Protein AF-A0A7C6HPJ1-F1 (afdb_monomer_lite)

Foldseek 3Di:
DDQFDEDDAADEQADPQRDGDPSPGGDYPDPRYDDVSALDDPSNPPRDDDDDDDDDDDPVPDD

Sequence (63 aa):
MPTEREITETVSLTRPDGRLNPAAVGWTRTPLHDTSGIGRGRVGWGRNKRWEYWAVCSPEWVV

pLDDT: mean 87.19, std 9.51, range [62.34, 98.25]

Secondary structure (DSSP, 8-state):
-PPPPBP-S-EESB-TTSSBPGGG-SB-SS--EE-TTTT-GGGTTTT-----------TTT--

Radius of gyration: 15.56 Å; chains: 1; bounding box: 35×30×38 Å

Structure (mmCIF, N/CA/C/O backbone):
data_AF-A0A7C6HPJ1-F1
#
_entry.id   AF-A0A7C6HPJ1-F1
#
loop_
_atom_site.group_PDB
_atom_site.id
_atom_site.type_symbol
_atom_site.label_atom_id
_atom_site.label_alt_id
_atom_site.label_comp_id
_atom_site.label_asym_id
_atom_site.label_entity_id
_atom_site.label_seq_id
_atom_site.pdbx_PDB_ins_code
_atom_site.Cartn_x
_atom_site.Cartn_y
_atom_site.Cartn_z
_atom_site.occupancy
_atom_site.B_iso_or_equiv
_atom_site.auth_seq_id
_atom_site.auth_comp_id
_atom_site.auth_asym_id
_atom_site.auth_atom_id
_atom_site.pdbx_PDB_model_num
ATOM 1 N N . MET A 1 1 ? -22.818 1.220 -7.858 1.00 62.34 1 MET A N 1
ATOM 2 C CA . MET A 1 1 ? -21.344 1.216 -7.768 1.00 62.34 1 MET A CA 1
ATOM 3 C C . MET A 1 1 ? -20.936 -0.186 -7.358 1.00 62.34 1 MET A C 1
ATOM 5 O O . MET A 1 1 ? -21.537 -0.673 -6.407 1.00 62.34 1 MET A O 1
ATOM 9 N N . PRO A 1 2 ? -20.055 -0.880 -8.091 1.00 74.31 2 PRO A N 1
ATOM 10 C CA . PRO A 1 2 ? -19.589 -2.190 -7.654 1.00 74.31 2 PRO A CA 1
ATOM 11 C C . PRO A 1 2 ? -18.877 -2.055 -6.305 1.00 74.31 2 PRO A C 1
ATOM 13 O O . PRO A 1 2 ? -18.179 -1.069 -6.070 1.00 74.31 2 PRO A O 1
ATOM 16 N N . THR A 1 3 ? -19.086 -3.025 -5.419 1.00 87.44 3 THR A N 1
ATOM 17 C CA . THR A 1 3 ? -18.357 -3.105 -4.153 1.00 87.44 3 THR A CA 1
ATOM 18 C C . THR A 1 3 ? -16.874 -3.272 -4.462 1.00 87.44 3 THR A C 1
ATOM 20 O O . THR A 1 3 ? -16.487 -4.200 -5.172 1.00 87.44 3 THR A O 1
ATOM 23 N N . GLU A 1 4 ? -16.049 -2.361 -3.956 1.00 91.06 4 GLU A N 1
ATOM 24 C CA . GLU A 1 4 ? -14.601 -2.439 -4.121 1.00 91.06 4 GLU A CA 1
ATOM 25 C C . GLU A 1 4 ? -14.053 -3.683 -3.393 1.00 91.06 4 GLU A C 1
ATOM 27 O O . GLU A 1 4 ? -14.505 -4.033 -2.298 1.00 91.06 4 GLU A O 1
ATOM 32 N N . ARG A 1 5 ? -13.102 -4.387 -4.016 1.00 95.44 5 ARG A N 1
ATOM 33 C CA . ARG A 1 5 ? -12.552 -5.657 -3.518 1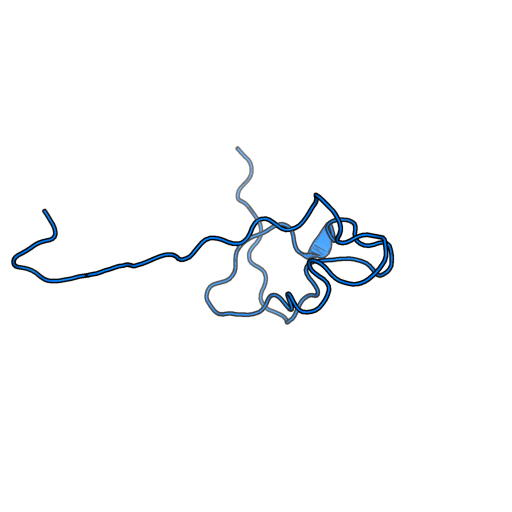.00 95.44 5 ARG A CA 1
ATOM 34 C C . ARG A 1 5 ? -11.715 -5.449 -2.247 1.00 95.44 5 ARG A C 1
ATOM 36 O O . ARG A 1 5 ? -10.871 -4.558 -2.202 1.00 95.44 5 ARG A O 1
ATOM 43 N N . GLU A 1 6 ? -11.870 -6.349 -1.274 1.00 97.25 6 GLU A N 1
ATOM 44 C CA . GLU A 1 6 ? -10.943 -6.466 -0.142 1.00 97.25 6 GLU A CA 1
ATOM 45 C C . GLU A 1 6 ? -9.647 -7.187 -0.567 1.00 97.25 6 GLU A C 1
ATOM 47 O O . GLU A 1 6 ? -9.674 -8.232 -1.229 1.00 97.25 6 GLU A O 1
ATOM 52 N N . ILE A 1 7 ? -8.502 -6.626 -0.190 1.00 98.12 7 ILE A N 1
ATOM 53 C CA . ILE A 1 7 ? -7.173 -7.217 -0.358 1.00 98.12 7 ILE A CA 1
ATOM 54 C C . ILE A 1 7 ? -6.767 -7.832 0.983 1.00 98.12 7 ILE A C 1
ATOM 56 O O . ILE A 1 7 ? -6.732 -7.148 2.004 1.00 98.12 7 ILE A O 1
ATOM 60 N N . THR A 1 8 ? -6.464 -9.128 0.968 1.00 97.81 8 THR A N 1
ATOM 61 C CA . THR A 1 8 ? -6.160 -9.923 2.171 1.00 97.81 8 THR A CA 1
ATOM 62 C C . THR A 1 8 ? -4.718 -10.433 2.213 1.00 97.81 8 THR A C 1
ATOM 64 O O . THR A 1 8 ? -4.328 -11.078 3.180 1.00 97.81 8 THR A O 1
ATOM 67 N N . GLU A 1 9 ? -3.922 -10.139 1.183 1.00 98.06 9 GLU A N 1
ATOM 68 C CA . GLU A 1 9 ? -2.512 -10.522 1.062 1.00 98.06 9 GLU A CA 1
ATOM 69 C C . GLU A 1 9 ? -1.659 -9.294 0.731 1.00 98.06 9 GLU A C 1
ATOM 71 O O . GLU A 1 9 ? -2.155 -8.318 0.161 1.00 98.06 9 GLU A O 1
ATOM 76 N N . THR A 1 10 ? -0.370 -9.340 1.073 1.00 98.25 10 THR A N 1
ATOM 77 C CA . THR A 1 10 ? 0.570 -8.258 0.758 1.00 98.25 10 THR A CA 1
ATOM 78 C C . THR A 1 10 ? 0.625 -8.000 -0.748 1.00 98.25 10 THR A C 1
ATOM 80 O O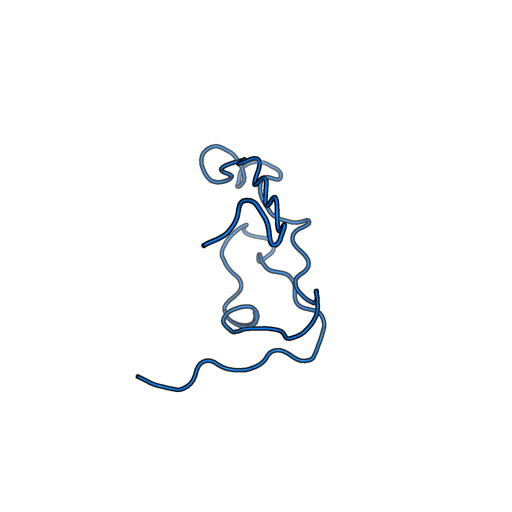 . THR A 1 10 ? 0.792 -8.927 -1.541 1.00 98.25 10 THR A O 1
ATOM 83 N N . VAL A 1 11 ? 0.549 -6.732 -1.154 1.00 98.19 11 VAL A N 1
ATOM 84 C CA . VAL A 1 11 ? 0.578 -6.330 -2.565 1.00 98.19 11 VAL A CA 1
ATOM 85 C C . VAL A 1 11 ? 1.457 -5.102 -2.767 1.00 98.19 11 VAL A C 1
ATOM 87 O O . VAL A 1 11 ? 1.390 -4.140 -2.007 1.00 98.19 11 VAL A O 1
ATOM 90 N N . SER A 1 12 ? 2.275 -5.098 -3.821 1.00 97.38 12 SER A N 1
ATOM 91 C CA . SER A 1 12 ? 3.012 -3.889 -4.198 1.00 97.38 12 SER A CA 1
ATOM 92 C C . SER A 1 12 ? 2.076 -2.881 -4.859 1.00 97.38 12 SER A C 1
ATOM 94 O O . SER A 1 12 ? 1.362 -3.226 -5.810 1.00 97.38 12 SER A O 1
ATOM 96 N N . LEU A 1 13 ? 2.092 -1.634 -4.380 1.00 94.88 13 LEU A N 1
ATOM 97 C CA . LEU A 1 13 ? 1.245 -0.561 -4.904 1.00 94.88 13 LEU A CA 1
ATOM 98 C C . LEU A 1 13 ? 1.621 -0.190 -6.344 1.00 94.88 13 LEU A C 1
ATOM 100 O O . LEU A 1 13 ? 0.759 0.165 -7.151 1.00 94.88 13 LEU A O 1
ATOM 104 N N . THR A 1 14 ? 2.905 -0.276 -6.683 1.00 93.38 14 THR A N 1
ATOM 105 C CA . THR A 1 14 ? 3.422 0.093 -8.001 1.00 93.38 14 THR A CA 1
ATOM 106 C C . THR A 1 14 ? 4.049 -1.100 -8.698 1.00 93.38 14 THR A C 1
ATOM 108 O O . THR A 1 14 ? 4.754 -1.896 -8.087 1.00 93.38 14 THR A O 1
ATOM 111 N N . ARG A 1 15 ? 3.861 -1.189 -10.009 1.00 93.25 15 ARG A N 1
ATOM 112 C CA . ARG A 1 15 ? 4.630 -2.095 -10.868 1.00 93.25 15 ARG A CA 1
ATOM 113 C C . ARG A 1 15 ? 6.083 -1.612 -11.015 1.00 93.25 15 ARG A C 1
ATOM 115 O O . ARG A 1 15 ? 6.363 -0.448 -10.721 1.00 93.25 15 ARG A O 1
ATOM 122 N N . PRO A 1 16 ? 6.998 -2.449 -11.549 1.00 90.50 16 PRO A N 1
ATOM 123 C CA . PRO A 1 16 ? 8.383 -2.042 -11.815 1.00 90.50 16 PRO A CA 1
ATOM 124 C C . PRO A 1 16 ? 8.527 -0.815 -12.733 1.00 90.50 16 PRO A C 1
ATOM 126 O O . PRO A 1 16 ? 9.529 -0.111 -12.665 1.00 90.50 16 PRO A O 1
ATOM 129 N N . ASP A 1 17 ? 7.522 -0.532 -13.568 1.00 88.94 17 ASP A N 1
ATOM 130 C CA . ASP A 1 17 ? 7.456 0.649 -14.441 1.00 88.94 17 ASP A CA 1
ATOM 131 C C . ASP A 1 17 ? 6.949 1.924 -13.728 1.00 88.94 17 ASP A C 1
ATOM 133 O O . ASP A 1 17 ? 6.766 2.964 -14.362 1.00 88.94 17 ASP A O 1
ATOM 137 N N . GLY A 1 18 ? 6.692 1.860 -12.417 1.00 88.81 18 GLY A N 1
ATOM 138 C CA . GLY A 1 18 ? 6.200 2.971 -11.601 1.00 88.81 18 GLY A CA 1
ATOM 139 C C . GLY A 1 18 ? 4.709 3.283 -11.761 1.00 88.81 18 GLY A C 1
ATOM 140 O O . GLY A 1 18 ? 4.220 4.248 -11.165 1.00 88.81 18 GLY A O 1
ATOM 141 N N . ARG A 1 19 ? 3.960 2.507 -12.554 1.00 89.88 19 ARG A N 1
ATOM 142 C CA . ARG A 1 19 ? 2.505 2.668 -12.692 1.00 89.88 19 ARG A CA 1
ATOM 143 C C . ARG A 1 19 ? 1.775 1.966 -11.550 1.00 89.88 19 ARG A C 1
ATOM 145 O O . ARG A 1 19 ? 2.294 1.025 -10.953 1.00 89.88 19 ARG A O 1
ATOM 152 N N . LEU A 1 20 ? 0.544 2.407 -11.277 1.00 92.69 20 LEU A N 1
ATOM 153 C CA . LEU A 1 20 ? -0.346 1.738 -10.326 1.00 92.69 20 LEU A CA 1
ATOM 154 C C . LEU A 1 20 ? -0.509 0.266 -10.718 1.00 92.69 20 LEU A C 1
ATOM 156 O O . LEU A 1 20 ? -0.786 -0.046 -11.879 1.00 92.69 20 LEU A O 1
ATOM 160 N N . ASN A 1 21 ? -0.347 -0.625 -9.747 1.00 96.06 21 ASN A N 1
ATOM 161 C CA . ASN A 1 21 ? -0.657 -2.033 -9.901 1.00 96.06 21 ASN A CA 1
ATOM 162 C C . ASN A 1 21 ? -2.182 -2.237 -9.793 1.00 96.06 21 ASN A C 1
ATOM 164 O O . ASN A 1 21 ? -2.731 -2.001 -8.722 1.00 96.06 21 ASN A O 1
ATOM 168 N N . PRO A 1 22 ? -2.892 -2.704 -10.838 1.00 96.75 22 PRO A N 1
ATOM 169 C CA . PRO A 1 22 ? -4.333 -2.950 -10.761 1.00 96.75 22 PRO A CA 1
ATOM 170 C C . PRO A 1 22 ? -4.720 -3.986 -9.705 1.00 96.75 22 PRO A C 1
ATOM 172 O O . PRO A 1 22 ? -5.825 -3.927 -9.187 1.00 96.75 22 PRO A O 1
ATOM 175 N N . ALA A 1 23 ? -3.813 -4.903 -9.345 1.00 97.19 23 ALA A N 1
ATOM 176 C CA . ALA A 1 23 ? -4.045 -5.843 -8.250 1.00 97.19 23 ALA A CA 1
ATOM 177 C C . ALA A 1 23 ? -4.068 -5.163 -6.867 1.00 97.19 23 ALA A C 1
ATOM 179 O O . ALA A 1 23 ? -4.566 -5.750 -5.913 1.00 97.19 23 ALA A O 1
ATOM 180 N N . ALA A 1 24 ? -3.539 -3.940 -6.761 1.00 97.00 24 ALA A N 1
ATOM 181 C CA . ALA A 1 24 ? -3.564 -3.130 -5.549 1.00 97.00 24 ALA A CA 1
ATOM 182 C C . ALA A 1 24 ? -4.806 -2.218 -5.452 1.00 97.00 24 ALA A C 1
ATOM 184 O O . ALA A 1 24 ? -4.935 -1.495 -4.463 1.00 97.00 24 ALA A O 1
ATOM 185 N N . VAL A 1 25 ? -5.697 -2.233 -6.456 1.00 96.38 25 VAL A N 1
ATOM 186 C CA . VAL A 1 25 ? -6.974 -1.498 -6.443 1.00 96.38 25 VAL A CA 1
ATOM 187 C C . VAL A 1 25 ? -7.968 -2.257 -5.572 1.00 96.38 25 VAL A C 1
ATOM 189 O O . VAL A 1 25 ? -8.268 -3.425 -5.827 1.00 96.38 25 VAL A O 1
ATOM 192 N N . GLY A 1 26 ? -8.436 -1.599 -4.519 1.00 95.62 26 GLY A N 1
ATOM 193 C CA . GLY A 1 26 ? -9.179 -2.236 -3.447 1.00 95.62 26 GLY A CA 1
ATOM 194 C C . GLY A 1 26 ? -8.966 -1.520 -2.122 1.00 95.62 26 GLY A C 1
ATOM 195 O O . GLY A 1 26 ? -8.381 -0.437 -2.060 1.00 95.62 26 GLY A O 1
ATOM 196 N N . TRP A 1 27 ? -9.395 -2.169 -1.048 1.00 96.31 27 TRP A N 1
ATOM 197 C CA . TRP A 1 27 ? -9.195 -1.710 0.324 1.00 96.31 27 TRP A CA 1
ATOM 198 C C . TRP A 1 27 ? -8.643 -2.840 1.198 1.00 96.31 27 TRP A C 1
ATOM 200 O O . TRP A 1 27 ? -8.784 -4.018 0.869 1.00 96.31 27 TRP A O 1
ATOM 210 N N . THR A 1 28 ? -7.997 -2.488 2.310 1.00 97.00 28 THR A N 1
ATOM 211 C CA . THR A 1 28 ? -7.451 -3.442 3.287 1.00 97.00 28 THR A CA 1
ATOM 212 C C . THR A 1 28 ? -7.913 -3.073 4.695 1.00 97.00 28 THR A C 1
ATOM 214 O O . THR A 1 28 ? -8.110 -1.899 5.006 1.00 97.00 28 THR A O 1
ATOM 217 N N . ARG A 1 29 ? -8.067 -4.071 5.574 1.00 96.62 29 ARG A N 1
ATOM 218 C CA . ARG A 1 29 ? -8.329 -3.848 7.014 1.00 96.62 29 ARG A CA 1
ATOM 219 C C . ARG A 1 29 ? -7.065 -3.575 7.821 1.00 96.62 29 ARG A C 1
ATOM 221 O O . ARG A 1 29 ? -7.134 -3.036 8.919 1.00 96.62 29 ARG A O 1
ATOM 228 N N . THR A 1 30 ? -5.923 -3.982 7.286 1.00 95.81 30 THR A N 1
ATOM 229 C CA . THR A 1 30 ? -4.598 -3.828 7.886 1.00 95.81 30 THR A CA 1
ATOM 230 C C . THR A 1 30 ? -3.610 -3.322 6.830 1.00 95.81 30 THR A C 1
ATOM 232 O O . THR A 1 30 ? -3.921 -3.340 5.634 1.00 95.81 30 THR A O 1
ATOM 235 N N . PRO A 1 31 ? -2.420 -2.835 7.218 1.00 96.50 31 PRO A N 1
ATOM 236 C CA . PRO A 1 31 ? -1.424 -2.372 6.253 1.00 96.50 31 PRO A CA 1
ATOM 237 C C . PRO A 1 31 ? -0.844 -3.540 5.432 1.00 96.50 31 PRO A C 1
ATOM 239 O O . PRO A 1 31 ? 0.053 -4.238 5.895 1.00 96.50 31 PRO A O 1
ATOM 242 N N . LEU A 1 32 ? -1.355 -3.757 4.213 1.00 98.12 32 LEU A N 1
ATOM 243 C CA . LEU A 1 32 ? -0.888 -4.807 3.287 1.00 98.12 32 LEU A CA 1
ATOM 244 C C . LEU A 1 32 ? -0.259 -4.252 1.998 1.00 98.12 32 LEU A C 1
ATOM 246 O O . LEU A 1 32 ? 0.350 -4.997 1.231 1.00 98.12 32 LEU A O 1
ATOM 250 N N . HIS A 1 33 ? -0.374 -2.949 1.746 1.00 97.81 33 HIS A N 1
ATOM 251 C CA . HIS A 1 33 ? 0.241 -2.312 0.585 1.00 97.81 33 HIS A CA 1
ATOM 252 C C . HIS A 1 33 ? 1.718 -2.010 0.839 1.00 97.81 33 HIS A C 1
ATOM 254 O O . HIS A 1 33 ? 2.059 -1.166 1.668 1.00 97.81 33 HIS A O 1
ATOM 260 N N . ASP A 1 34 ? 2.599 -2.633 0.061 1.00 95.81 34 ASP A N 1
ATOM 261 C CA . ASP A 1 34 ? 3.986 -2.195 -0.049 1.00 95.81 34 ASP A CA 1
ATOM 262 C C . ASP A 1 34 ? 4.057 -0.927 -0.913 1.00 95.81 34 ASP A C 1
ATOM 264 O O . ASP A 1 34 ? 3.765 -0.928 -2.114 1.00 95.81 34 ASP A O 1
ATOM 268 N N . THR A 1 35 ? 4.453 0.173 -0.276 1.00 92.25 35 THR A N 1
ATOM 269 C CA . THR A 1 35 ? 4.581 1.506 -0.878 1.00 92.25 35 THR A CA 1
ATOM 270 C C . THR A 1 35 ? 6.026 1.870 -1.216 1.00 92.25 35 THR A C 1
ATOM 272 O O . THR A 1 35 ? 6.298 2.985 -1.668 1.00 92.25 35 THR A O 1
ATOM 275 N N . SER A 1 36 ? 6.968 0.936 -1.055 1.00 90.12 36 SER A N 1
ATOM 276 C CA . SER A 1 36 ? 8.397 1.177 -1.254 1.00 90.12 36 SER A CA 1
ATOM 277 C C . SER A 1 36 ? 8.748 1.644 -2.670 1.00 90.12 36 SER A C 1
ATOM 279 O O . SER A 1 36 ? 9.737 2.357 -2.836 1.00 90.12 36 SER A O 1
ATOM 281 N N . GLY A 1 37 ? 7.940 1.303 -3.678 1.00 89.19 37 GLY A N 1
ATOM 282 C CA . GLY A 1 37 ? 8.128 1.726 -5.069 1.00 89.19 37 GLY A CA 1
ATOM 283 C C . GLY A 1 37 ? 7.705 3.170 -5.383 1.00 89.19 37 GLY A C 1
ATOM 284 O O . GLY A 1 37 ? 8.085 3.703 -6.429 1.00 89.19 37 GLY A O 1
ATOM 285 N N . ILE A 1 38 ? 6.969 3.851 -4.495 1.00 88.31 38 ILE A N 1
ATOM 286 C CA . ILE A 1 38 ? 6.514 5.230 -4.735 1.00 88.31 38 ILE A CA 1
ATOM 287 C C . ILE A 1 38 ? 7.708 6.193 -4.734 1.00 88.31 38 ILE A C 1
ATOM 289 O O . ILE A 1 38 ? 8.528 6.208 -3.819 1.00 88.31 38 ILE A O 1
ATOM 293 N N . GLY A 1 39 ? 7.775 7.079 -5.731 1.00 79.56 39 GLY A N 1
ATOM 294 C CA . GLY A 1 39 ? 8.734 8.187 -5.727 1.00 79.56 39 GLY A CA 1
ATOM 295 C C . GLY A 1 39 ? 10.190 7.780 -5.968 1.00 79.56 39 GLY A C 1
ATOM 296 O O . GLY A 1 39 ? 11.074 8.615 -5.790 1.00 79.56 39 GLY A O 1
ATOM 297 N N . ARG A 1 40 ? 10.460 6.533 -6.375 1.00 77.75 40 ARG A N 1
ATOM 298 C CA . ARG A 1 40 ? 11.817 6.064 -6.679 1.00 77.75 40 ARG A CA 1
ATOM 299 C C . ARG A 1 40 ? 12.192 6.258 -8.146 1.00 77.75 40 ARG A C 1
ATOM 301 O O . ARG A 1 40 ? 11.372 6.102 -9.048 1.00 77.75 40 ARG A O 1
ATOM 308 N N . GLY A 1 41 ? 13.475 6.538 -8.379 1.00 76.69 41 GLY A N 1
ATOM 309 C CA . GLY A 1 41 ? 14.071 6.595 -9.713 1.00 76.69 41 GLY A CA 1
ATOM 310 C C . GLY A 1 41 ? 13.422 7.625 -10.646 1.00 76.69 41 GLY A C 1
ATOM 311 O O . GLY A 1 41 ? 12.802 8.594 -10.212 1.00 76.69 41 GLY A O 1
ATOM 312 N N . ARG A 1 42 ? 13.559 7.401 -11.959 1.00 72.62 42 ARG A N 1
ATOM 313 C CA . ARG A 1 42 ? 13.050 8.314 -13.002 1.00 72.62 42 ARG A CA 1
ATOM 314 C C . ARG A 1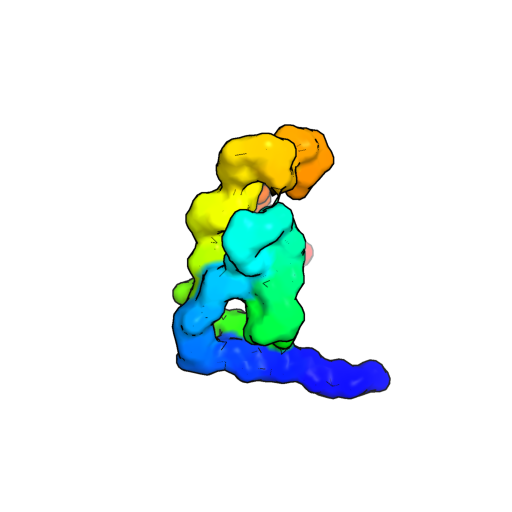 42 ? 11.524 8.465 -12.993 1.00 72.62 42 ARG A C 1
ATOM 316 O O . ARG A 1 42 ? 11.014 9.484 -13.438 1.00 72.62 42 ARG A O 1
ATOM 323 N N . VAL A 1 43 ? 10.808 7.470 -12.471 1.00 73.62 43 VAL A N 1
ATOM 324 C CA . VAL A 1 43 ? 9.336 7.429 -12.433 1.00 73.62 43 VAL A CA 1
ATOM 325 C C . VAL A 1 43 ? 8.741 8.169 -11.228 1.00 73.62 43 VAL A C 1
ATOM 327 O O . VAL A 1 43 ? 7.532 8.377 -11.173 1.00 73.62 43 VAL A O 1
ATOM 330 N N . GLY A 1 44 ? 9.570 8.584 -10.265 1.00 73.19 44 GLY A N 1
ATOM 331 C CA . GLY A 1 44 ? 9.127 9.276 -9.054 1.00 73.19 44 GLY A CA 1
ATOM 332 C C . GLY A 1 44 ? 8.992 10.796 -9.175 1.00 73.19 44 GLY A C 1
ATOM 333 O O . GLY A 1 44 ? 8.224 11.402 -8.422 1.00 73.19 44 GLY A O 1
ATOM 334 N N . TRP A 1 45 ? 9.717 11.423 -10.107 1.00 76.44 45 TRP A N 1
ATOM 335 C CA . TRP A 1 45 ? 9.788 12.883 -10.216 1.00 76.44 45 TRP A CA 1
ATOM 336 C C . TRP A 1 45 ? 8.447 13.477 -10.669 1.00 76.44 45 TRP A C 1
ATOM 338 O O . TRP A 1 45 ? 7.877 13.057 -11.673 1.00 76.44 45 TRP A O 1
ATOM 348 N N . GLY A 1 46 ? 7.906 14.415 -9.885 1.00 77.56 46 GLY A N 1
ATOM 349 C CA . GLY A 1 46 ? 6.600 15.039 -10.140 1.00 77.56 46 GLY A CA 1
ATOM 350 C C . GLY A 1 46 ? 5.377 14.141 -9.895 1.00 77.56 46 GLY A C 1
ATOM 351 O O . GLY A 1 46 ? 4.254 14.578 -10.131 1.00 77.56 46 GLY A O 1
ATOM 352 N N . ARG A 1 47 ? 5.562 12.897 -9.422 1.00 78.00 47 ARG A N 1
ATOM 353 C CA . ARG A 1 47 ? 4.474 11.922 -9.195 1.00 78.00 47 ARG A CA 1
ATOM 354 C C . ARG A 1 47 ? 4.273 11.529 -7.733 1.00 78.00 47 ARG A C 1
ATOM 356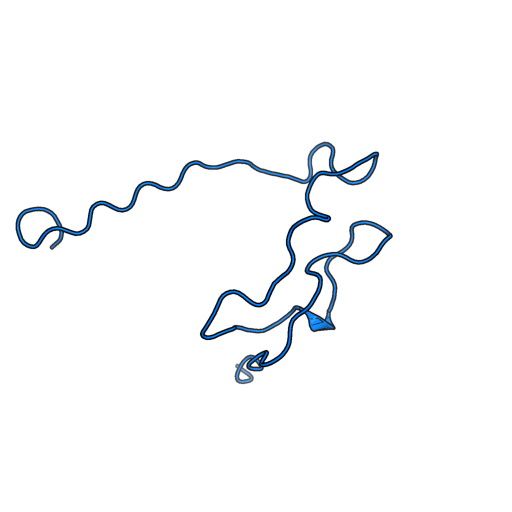 O O . ARG A 1 47 ? 3.245 10.942 -7.410 1.00 78.00 47 ARG A O 1
ATOM 363 N N . ASN A 1 48 ? 5.222 11.855 -6.854 1.00 78.31 48 ASN A N 1
ATOM 364 C CA . ASN A 1 48 ? 5.065 11.697 -5.410 1.00 78.31 48 ASN A CA 1
ATOM 365 C C . ASN A 1 48 ? 4.758 13.056 -4.768 1.00 78.31 48 ASN A C 1
ATOM 367 O O . ASN A 1 48 ? 5.539 13.999 -4.895 1.00 78.31 48 ASN A O 1
ATOM 371 N N . LYS A 1 49 ? 3.624 13.139 -4.071 1.00 77.06 49 LYS A N 1
ATOM 372 C CA . LYS A 1 49 ? 3.231 14.304 -3.283 1.00 77.06 49 LYS A CA 1
ATOM 373 C C . LYS A 1 49 ? 3.339 13.938 -1.804 1.00 77.06 49 LYS A C 1
ATOM 375 O O . LYS A 1 49 ? 2.553 13.131 -1.317 1.00 77.06 49 LYS A O 1
ATOM 380 N N . ARG A 1 50 ? 4.301 14.535 -1.095 1.00 75.31 50 ARG A N 1
ATOM 381 C CA . ARG A 1 50 ? 4.451 14.360 0.354 1.00 75.31 50 ARG A CA 1
ATOM 382 C C . ARG A 1 50 ? 3.505 15.314 1.077 1.00 75.31 50 ARG A C 1
ATOM 384 O O . ARG A 1 50 ? 3.555 16.516 0.841 1.00 75.31 50 ARG A O 1
ATOM 391 N N . TRP A 1 51 ? 2.679 14.763 1.951 1.00 78.62 51 TRP A N 1
ATOM 392 C CA . TRP A 1 51 ? 1.874 15.510 2.909 1.00 78.62 51 TRP A CA 1
ATOM 393 C C . TRP A 1 51 ? 2.182 14.983 4.294 1.00 78.62 51 TRP A C 1
ATOM 395 O O . TRP A 1 51 ? 2.369 13.779 4.463 1.00 78.62 51 TRP A O 1
ATOM 405 N N . GLU A 1 52 ? 2.207 15.877 5.270 1.00 76.88 52 GLU A N 1
ATOM 406 C CA . GLU A 1 52 ? 2.158 15.470 6.664 1.00 76.88 52 GLU A CA 1
ATOM 407 C C . GLU A 1 52 ? 0.708 15.531 7.112 1.00 76.88 52 GLU A C 1
ATOM 409 O O . GLU A 1 52 ? 0.064 16.579 7.043 1.00 76.88 52 GLU A O 1
ATOM 414 N N . TYR A 1 53 ? 0.178 14.373 7.492 1.00 80.25 53 TYR A N 1
ATOM 415 C CA . TYR A 1 53 ? -1.150 14.278 8.063 1.00 80.25 53 TYR A CA 1
ATOM 416 C C . TYR A 1 53 ? -1.027 14.249 9.581 1.00 80.25 53 TYR A C 1
ATOM 418 O O . TYR A 1 53 ? -0.376 13.367 10.140 1.00 80.25 53 TYR A O 1
ATOM 426 N N . TRP A 1 54 ? -1.681 15.208 10.226 1.00 81.06 54 TRP A N 1
ATOM 427 C CA . TRP A 1 54 ? -1.793 15.290 11.673 1.00 81.06 54 TRP A CA 1
ATOM 428 C C . TRP A 1 54 ? -3.249 15.023 12.050 1.00 81.06 54 TRP A C 1
ATOM 430 O O . TRP A 1 54 ? -4.127 15.823 11.733 1.00 81.06 54 TRP A O 1
ATOM 440 N N . ALA A 1 55 ? -3.500 13.891 12.709 1.00 78.50 55 ALA A N 1
ATOM 441 C CA . ALA A 1 55 ? -4.779 13.599 13.346 1.00 78.50 55 ALA A CA 1
ATOM 442 C C . ALA A 1 55 ? -4.629 13.731 14.856 1.00 78.50 55 ALA A C 1
ATOM 444 O O . ALA A 1 55 ? -3.955 12.922 15.493 1.00 78.50 55 ALA A O 1
ATOM 445 N N . VAL A 1 56 ? -5.282 14.740 15.424 1.00 80.38 56 VAL A N 1
ATOM 446 C CA . VAL A 1 56 ? -5.466 14.853 16.870 1.00 80.38 56 VAL A CA 1
ATOM 447 C C . VAL A 1 56 ? -6.883 14.389 17.174 1.00 80.38 56 VAL A C 1
ATOM 449 O O . VAL A 1 56 ? -7.836 15.087 16.851 1.00 80.38 56 VAL A O 1
ATOM 452 N N . CYS A 1 57 ? -7.021 13.206 17.772 1.00 81.62 57 CYS A N 1
ATOM 453 C CA . CYS A 1 57 ? -8.311 12.685 18.223 1.00 81.62 57 CYS A CA 1
ATOM 454 C C . CYS A 1 57 ? -8.406 12.815 19.743 1.00 81.62 57 CYS A C 1
ATOM 456 O O . CYS A 1 57 ? -7.783 12.049 20.474 1.00 81.62 57 CYS A O 1
ATOM 458 N N . SER A 1 58 ? -9.182 13.792 20.211 1.00 85.44 58 SER A N 1
ATOM 459 C CA . SER A 1 58 ? -9.499 13.997 21.625 1.00 85.44 58 SER A CA 1
ATOM 460 C C . SER A 1 58 ? -10.988 14.317 21.773 1.00 85.44 58 SER A C 1
ATOM 462 O O . SER A 1 58 ? -11.497 15.098 20.963 1.00 85.44 58 SER A O 1
ATOM 464 N N . PRO A 1 59 ? -11.669 13.783 22.808 1.00 84.19 59 PRO A N 1
ATOM 465 C CA . PRO A 1 59 ? -13.061 14.122 23.105 1.00 84.19 59 PRO A CA 1
ATOM 466 C C . PRO A 1 59 ? -13.321 15.626 23.290 1.00 84.19 59 PRO A C 1
ATOM 468 O O . PRO A 1 59 ? -14.449 16.071 23.131 1.00 84.19 59 PRO A O 1
ATOM 471 N N . GLU A 1 60 ? -12.296 16.406 23.642 1.00 87.06 60 GLU A N 1
ATOM 472 C CA . GLU A 1 60 ? -12.409 17.850 23.895 1.00 87.06 60 GLU A CA 1
ATOM 473 C C . GLU A 1 60 ? -12.347 18.702 22.616 1.00 87.06 60 GLU A C 1
ATOM 475 O O . GLU A 1 60 ? -12.826 19.833 22.609 1.00 87.06 60 GLU A O 1
ATOM 480 N N . TRP A 1 61 ? -11.735 18.182 21.545 1.00 81.38 61 TRP A N 1
ATOM 481 C CA . TRP A 1 61 ? -11.320 18.982 20.381 1.00 81.38 61 TRP A CA 1
ATOM 482 C C . TRP A 1 61 ? -11.867 18.473 19.041 1.00 81.38 61 TRP A C 1
ATOM 484 O O . TRP A 1 61 ? -11.748 19.169 18.034 1.00 81.38 61 TRP A O 1
ATOM 494 N N . VAL A 1 62 ? -12.464 17.280 19.010 1.00 74.75 62 VAL A N 1
ATOM 495 C CA . VAL A 1 62 ? -13.089 16.695 17.816 1.00 74.75 62 VAL A CA 1
ATOM 496 C C . VAL A 1 62 ? -14.598 16.604 18.052 1.00 74.75 62 VAL A C 1
ATOM 498 O O . VAL A 1 62 ? -15.028 15.814 18.890 1.00 74.75 62 VAL A O 1
ATOM 501 N N . VAL A 1 63 ? -15.373 17.433 17.338 1.00 65.62 63 VAL A N 1
ATOM 502 C CA . VAL A 1 63 ? -16.855 17.459 17.342 1.00 65.62 63 VAL A CA 1
ATOM 503 C C . VAL A 1 63 ? -17.402 16.659 16.169 1.00 65.62 63 VAL A C 1
ATOM 505 O O . VAL A 1 63 ? -16.848 16.819 15.057 1.00 65.62 63 VAL A O 1
#

=== Feature glossary ===
Feature key, reading from the visual/contextual features back to the raw sequence:

Rendered structure images. Six rendered views show the 3D structure from the faces of a cube — i.e. along ±x, ±y, ±z. Rendering representation is drawn randomly per protein from cartoon (secondary-structure ribbons), sticks (backbone bonds), or molecular surface; coloring is either N→C rainbow (blue at the N-terminus through red at the C-terminus) or one color per chain.

Contact-map, Ramachandran, and PAE plots. The contact map is a binary N×N matrix image: pixel (i, j) is dark where Cα_i and Cα_j are within 8 Å and |i−j|>4. Because the |i−j|>4 filter removes local helical contacts, off-diagonal stripes parallel to the main diagonal indicate parallel β-sheets; stripes perpendicular to it indicate antiparallel β-sheets. The Ramachandran plot scatters every residue's (φ, ψ) pair against the sterically allowed regions. The PAE heatmap renders the predicted-aligned-error matrix.

InterPro / GO / CATH / organism. Database cross-references. InterPro integrates a dozen domain/family signature databases into unified entries with residue-range hits. GO terms attach function/process/location labels with evidence codes. CATH codes position the fold in a four-level structural taxonomy. Organism is the NCBI-taxonomy species name.

Nearest PDB structures. The Foldseek neighbor list gives the closest experimentally determined structures in the PDB, ranked by structural alignment. TM-score near 1 means near-identical fold; near 0.3 means only rough topology match. This is how one finds what a novel AlphaFold prediction most resembles in the solved-structure universe.

Predicted aligned error. PAE(i, j) answers: if I align the predicted and true structures on residue i, how far off (in Å) do I expect residue j to be? A block-diagonal PAE matrix with low values on the blocks and high values off-diagonal is the signature of a multi-domain protein with confidently predicted domains but uncertain inter-domain orientation.

Solvent-accessible surface area. Accessible surface area quantifies burial. A residue with SASA near zero is packed into the hydrophobic core; one with SASA >100 Å² sits on the surface. Computed here via the Shrake–Rupley numerical algorithm with a 1.4 Å probe.

B-factor. B-factor (Debye–Waller factor) reflects atomic displacement in the crystal lattice. It is an experimental observable (units Å²), not a prediction; low values mean the atom is pinned down, high values mean it moves or is heterogeneous across the crystal.

pLDDT. For AlphaFold models, the B-factor field carries pLDDT — the model's own estimate of local accuracy on a 0–100 scale. Regions with pLDDT<50 should be treated as essentially unmodeled; they often correspond to intrinsically disordered segments.

Backbone torsions (φ/ψ). φ (phi) and ψ (psi) are the two rotatable backbone dihedrals per residue: φ is the C(i-1)–N–Cα–C torsion, ψ is the N–Cα–C–N(i+1) torsion, both in degrees on (−180°, 180°]. α-helical residues cluster near (−60°, −45°); β-strand residues near (−120°, +130°). A Ramachandran plot is simply a scatter of (φ, ψ) for every residue.

Radius of gyration, Cα contacts, bounding box. Radius of gyration (Rg) is the root-mean-square distance of Cα atoms from their centroid — a single number for overall size and compactness. A globular domain of N residues has Rg ≈ 2.2·N^0.38 Å; an extended or disordered chain has a much larger Rg. The Cα contact count is the number of residue 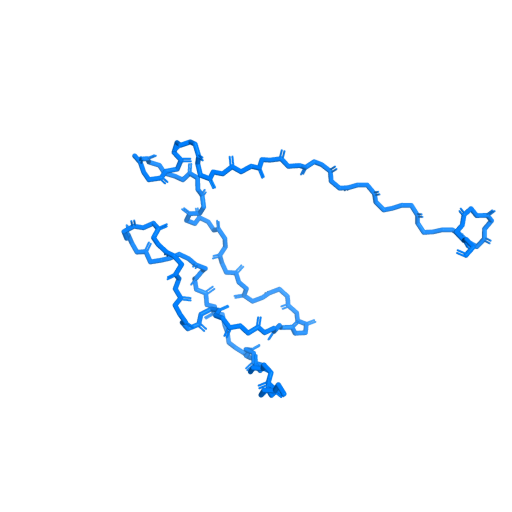pairs whose Cα atoms are within 8 Å and are more than four positions apart in sequence — a standard proxy for tertiary packing density. The bounding box is the smallest axis-aligned box enclosing all Cα atoms.

Secondary structure (3-state, P-SEA). Three-state secondary structure (P-SEA) collapses the eight DSSP classes into helix (a), strand (b), and coil (c). P-SEA assigns these from Cα geometry alone — distances and angles — without requiring backbone oxygens, so it works on any Cα trace.

Secondary structure (8-state, DSSP). DSSP 8-state secondary structure assigns each residue one of H (α-helix), G (3₁₀-helix), I (π-helix), E (extended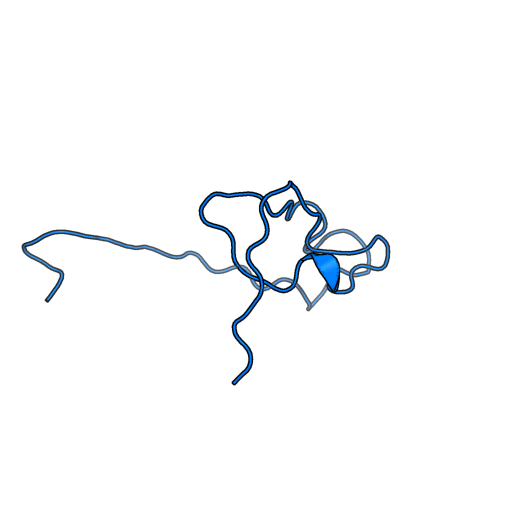 β-strand), B (isolated β-bridge), T (hydrogen-bonded turn), S (bend), or '-' (coil). The assignment is computed from backbone hydrogen-bond geometry via the Kabsch–Sander algorithm.

Foldseek 3Di. A 3Di character summarizes, for each residue, the relative orientation of the Cα frame of its nearest spatial neighbor. Because it encodes fold topology rather than chemistry, 3Di alignments detect remote structural similarity that sequence alignment misses.

mmCIF coordinates. The mmCIF block holds the 3D Cartesian coordinates of each backbone atom (N, Cα, C, O) in ångströms. mmCIF is the PDB's canonical archive format — a tagged-loop text representation of the atomic model.

Sequence. Sequence gives the chain of amino acids in standard one-letter code (A=alanine, C=cysteine, …, Y=tyrosine), read N→C. It is the only feature that is directly encoded by the gene; all structural features are derived from the folded form of this sequence.